Protein AF-K5WI47-F1 (afdb_monomer_lite)

Secondary structure (DSSP, 8-state):
-------TT-HHHHHHHHHHHHHHHHHHHHHHHHHHS------S---HHHHHHHHHTS-TTS-HHHHHHHHHHHHHHHHHHHHHHHHHHHHS--------TTTTTT--TT--HHHHHHHHHHHHHH--

Structure (mmCIF, N/CA/C/O backbone):
data_AF-K5WI47-F1
#
_entry.id   AF-K5WI47-F1
#
loop_
_atom_site.group_PDB
_atom_site.id
_atom_site.type_symbol
_atom_site.label_atom_id
_atom_site.label_alt_id
_atom_site.label_comp_id
_atom_site.label_asym_id
_atom_site.label_entity_id
_atom_site.label_seq_id
_atom_site.pdbx_PDB_ins_code
_atom_site.Cartn_x
_atom_site.Cartn_y
_atom_site.Cartn_z
_atom_site.occupancy
_atom_site.B_iso_or_equiv
_atom_site.auth_seq_id
_atom_site.auth_comp_id
_atom_site.auth_asym_id
_atom_site.auth_atom_id
_atom_site.pdbx_PDB_model_num
ATOM 1 N N . MET A 1 1 ? -17.433 -22.267 18.385 1.00 45.66 1 MET A N 1
ATOM 2 C CA . MET A 1 1 ? -16.708 -21.891 17.151 1.00 45.66 1 MET A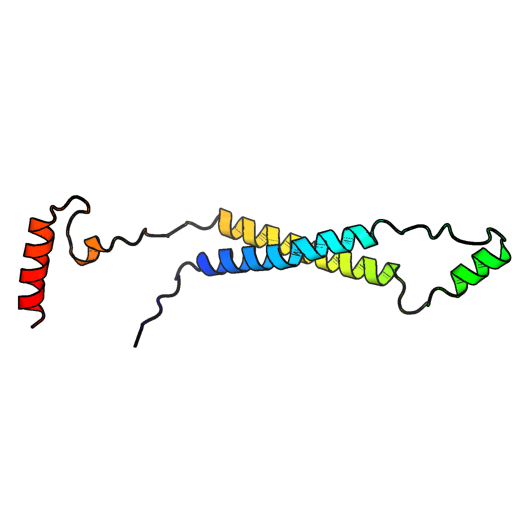 CA 1
ATOM 3 C C . MET A 1 1 ? -16.600 -20.378 17.168 1.00 45.66 1 MET A C 1
ATOM 5 O O . MET A 1 1 ? -17.590 -19.753 17.516 1.00 45.66 1 MET A O 1
ATOM 9 N N . ALA A 1 2 ? -15.417 -19.804 16.948 1.00 58.16 2 ALA A N 1
ATOM 10 C CA . ALA A 1 2 ? -15.264 -18.350 16.958 1.00 58.16 2 ALA A CA 1
ATOM 11 C C . ALA A 1 2 ? -15.936 -17.766 15.707 1.00 58.16 2 ALA A C 1
ATOM 13 O O . ALA A 1 2 ? -15.630 -18.190 14.594 1.00 58.16 2 ALA A O 1
ATOM 14 N N . GLU A 1 3 ? -16.875 -16.847 15.904 1.00 74.50 3 GLU A N 1
ATOM 15 C CA . GLU A 1 3 ? -17.539 -16.113 14.832 1.00 74.50 3 GLU A CA 1
ATOM 16 C C . GLU A 1 3 ? -16.650 -14.926 14.444 1.00 74.50 3 GLU A C 1
ATOM 18 O O . GLU A 1 3 ? -16.301 -14.094 15.283 1.00 74.50 3 GLU A O 1
ATOM 23 N N . TYR A 1 4 ? -16.200 -14.897 13.190 1.00 75.44 4 TYR A N 1
ATOM 24 C CA . TYR A 1 4 ? -15.366 -13.815 12.677 1.00 75.44 4 TYR A CA 1
ATOM 25 C C . TYR A 1 4 ? -16.269 -12.698 12.163 1.00 75.44 4 TYR A C 1
ATOM 27 O O . TYR A 1 4 ? -16.897 -12.842 11.116 1.00 75.44 4 TYR A O 1
ATOM 35 N N . HIS A 1 5 ? -16.305 -11.577 12.880 1.00 70.44 5 HIS A N 1
ATOM 36 C CA . HIS A 1 5 ? -16.927 -10.358 12.376 1.00 70.44 5 HIS A CA 1
ATOM 37 C C . HIS A 1 5 ? -15.985 -9.672 11.390 1.00 70.44 5 HIS A C 1
ATOM 39 O O . HIS A 1 5 ? -14.907 -9.199 11.759 1.00 70.44 5 HIS A O 1
ATOM 45 N N . TYR A 1 6 ? -16.392 -9.650 10.125 1.00 80.62 6 TYR A N 1
ATOM 46 C CA . TYR A 1 6 ? -15.740 -8.844 9.104 1.00 80.62 6 TYR A CA 1
ATOM 47 C C . TYR A 1 6 ? -16.230 -7.403 9.190 1.00 80.62 6 TYR A C 1
ATOM 49 O O . TYR A 1 6 ? -17.351 -7.131 9.601 1.00 80.62 6 TYR A O 1
ATOM 57 N N . ASP A 1 7 ? -15.372 -6.476 8.783 1.00 78.19 7 ASP A N 1
ATOM 58 C CA . ASP A 1 7 ? -15.755 -5.078 8.661 1.00 78.19 7 ASP A CA 1
ATOM 59 C C . ASP A 1 7 ? -16.767 -4.900 7.515 1.00 78.19 7 ASP A C 1
ATOM 61 O O . ASP A 1 7 ? -16.407 -4.994 6.338 1.00 78.19 7 ASP A O 1
ATOM 65 N N . GLU A 1 8 ? -18.017 -4.599 7.872 1.00 78.69 8 GLU A N 1
ATOM 66 C CA . GLU A 1 8 ? -19.124 -4.305 6.950 1.00 78.69 8 GLU A CA 1
ATOM 67 C C . GLU A 1 8 ? -18.814 -3.106 6.028 1.00 78.69 8 GLU A C 1
ATOM 69 O O . GLU A 1 8 ? -19.305 -3.023 4.901 1.00 78.69 8 GLU A O 1
ATOM 74 N N . SER A 1 9 ? -18.003 -2.154 6.507 1.00 75.88 9 SER A N 1
ATOM 75 C CA . SER A 1 9 ? -17.663 -0.914 5.798 1.00 75.88 9 SER A CA 1
ATOM 76 C C . SER A 1 9 ? -16.552 -1.100 4.757 1.00 75.88 9 SER A C 1
ATOM 78 O O . SER A 1 9 ? -16.343 -0.234 3.904 1.00 75.88 9 SER A O 1
ATOM 80 N N . GLY A 1 10 ? -15.833 -2.229 4.801 1.00 81.81 10 GLY A N 1
ATOM 81 C CA . GLY A 1 10 ? -14.716 -2.534 3.902 1.00 81.81 10 GLY A CA 1
ATOM 82 C C . GLY A 1 10 ? -13.479 -1.644 4.092 1.00 81.81 10 GLY A C 1
ATOM 83 O O . GLY A 1 10 ? -12.539 -1.720 3.293 1.00 81.81 10 GLY A O 1
ATOM 84 N N . SER A 1 11 ? -13.444 -0.820 5.140 1.00 82.56 11 SER A N 1
ATOM 85 C CA . SER A 1 11 ? -12.329 0.071 5.463 1.00 82.56 11 SER A CA 1
ATOM 86 C C . SER A 1 11 ? -11.045 -0.713 5.760 1.00 82.56 11 SER A C 1
ATOM 88 O O . SER A 1 11 ? -9.984 -0.400 5.215 1.00 82.56 11 SER A O 1
ATOM 90 N N . MET A 1 12 ? -11.139 -1.808 6.522 1.00 84.88 12 MET A N 1
ATOM 91 C CA . MET A 1 12 ? -9.993 -2.651 6.887 1.00 84.88 12 MET A CA 1
ATOM 92 C C . MET A 1 12 ? -9.348 -3.308 5.665 1.00 84.88 12 MET A C 1
ATOM 94 O O . MET A 1 12 ? -8.122 -3.339 5.538 1.00 84.88 12 MET A O 1
ATOM 98 N N . ALA A 1 13 ? -10.170 -3.779 4.725 1.00 88.69 13 ALA A N 1
ATOM 99 C CA . ALA A 1 13 ? -9.688 -4.341 3.468 1.00 88.69 13 ALA A CA 1
ATOM 100 C C . ALA A 1 13 ? -8.962 -3.283 2.622 1.00 88.69 13 ALA A C 1
ATOM 102 O O . ALA A 1 13 ? -7.924 -3.574 2.027 1.00 88.69 13 ALA A O 1
ATOM 103 N N . ALA A 1 14 ? -9.456 -2.042 2.603 1.00 89.81 14 ALA A N 1
ATOM 104 C CA . ALA A 1 14 ? -8.814 -0.948 1.882 1.00 89.81 14 ALA A CA 1
ATOM 105 C C . ALA A 1 14 ? -7.438 -0.587 2.474 1.00 89.81 14 ALA A C 1
ATOM 107 O O . ALA A 1 14 ? -6.481 -0.416 1.716 1.00 89.81 14 ALA A O 1
ATOM 108 N N . TYR A 1 15 ? -7.299 -0.551 3.805 1.00 89.38 15 TYR A N 1
ATOM 109 C CA . TYR A 1 15 ? -5.998 -0.360 4.459 1.00 89.38 15 TYR A CA 1
ATOM 110 C C . TYR A 1 15 ? -5.026 -1.507 4.168 1.00 89.38 15 TYR A C 1
ATOM 112 O O . TYR A 1 15 ? -3.856 -1.256 3.882 1.00 89.38 15 TYR A O 1
ATOM 120 N N . PHE A 1 16 ? -5.499 -2.755 4.187 1.00 92.06 16 PHE A N 1
ATOM 121 C CA . PHE A 1 16 ? -4.681 -3.913 3.827 1.00 92.06 16 PHE A CA 1
ATOM 122 C C . PHE A 1 16 ? -4.187 -3.843 2.375 1.00 92.06 16 PHE A C 1
ATOM 124 O O . PHE A 1 16 ? -3.005 -4.045 2.102 1.00 92.06 16 PHE A O 1
ATOM 131 N N . LEU A 1 17 ? -5.071 -3.505 1.434 1.00 93.44 17 LEU A N 1
ATOM 132 C CA . LEU A 1 17 ? -4.695 -3.330 0.032 1.00 93.44 17 LEU A CA 1
ATOM 133 C C . LEU A 1 17 ? -3.688 -2.192 -0.144 1.00 93.44 17 LEU A C 1
ATOM 135 O O . LEU A 1 17 ? -2.730 -2.339 -0.899 1.00 93.44 17 LEU A O 1
ATOM 139 N N . LEU A 1 18 ? -3.875 -1.079 0.566 1.00 94.06 18 LEU A N 1
ATOM 140 C CA . LEU A 1 18 ? -2.972 0.068 0.536 1.00 94.06 18 LEU A CA 1
ATOM 141 C C . LEU A 1 18 ? -1.565 -0.314 1.011 1.00 94.06 18 LEU A C 1
ATOM 143 O O . LEU A 1 18 ? -0.585 -0.004 0.329 1.00 94.06 18 LEU A O 1
ATOM 147 N N . THR A 1 19 ? -1.445 -1.006 2.147 1.00 94.81 19 THR A N 1
ATOM 148 C CA . THR A 1 19 ? -0.137 -1.430 2.672 1.00 94.81 19 THR A CA 1
ATOM 149 C C . THR A 1 19 ? 0.520 -2.459 1.764 1.00 94.81 19 THR A C 1
ATOM 151 O O . THR A 1 19 ? 1.703 -2.321 1.454 1.00 94.81 19 THR A O 1
ATOM 154 N N . PHE A 1 20 ? -0.240 -3.435 1.263 1.00 95.50 20 PHE A N 1
ATOM 155 C CA . PHE A 1 20 ? 0.252 -4.412 0.296 1.00 95.50 20 PHE A CA 1
ATOM 156 C C . PHE A 1 20 ? 0.794 -3.732 -0.966 1.00 95.50 20 PHE A C 1
ATOM 158 O O . PHE A 1 20 ? 1.899 -4.043 -1.418 1.00 95.50 20 PHE A O 1
ATOM 165 N N . LEU A 1 21 ? 0.061 -2.749 -1.499 1.00 95.00 21 LEU A N 1
ATOM 166 C CA . LEU A 1 21 ? 0.511 -1.961 -2.638 1.00 95.00 21 LEU A CA 1
ATOM 167 C C . LEU A 1 21 ? 1.831 -1.250 -2.344 1.00 95.00 21 LEU A C 1
ATOM 169 O O . LEU A 1 21 ? 2.749 -1.349 -3.151 1.00 95.00 21 LEU A O 1
ATOM 173 N N . LEU A 1 22 ? 1.950 -0.565 -1.203 1.00 94.94 22 LEU A N 1
ATOM 174 C CA . LEU A 1 22 ? 3.180 0.134 -0.818 1.00 94.94 22 LEU A CA 1
ATOM 175 C C . LEU A 1 22 ? 4.373 -0.821 -0.712 1.00 94.94 22 LEU A C 1
ATOM 177 O O . LEU A 1 22 ? 5.433 -0.540 -1.273 1.00 94.94 22 LEU A O 1
ATOM 181 N N . VAL A 1 23 ? 4.189 -1.965 -0.050 1.00 95.94 23 VAL A N 1
ATOM 182 C CA . VAL A 1 23 ? 5.234 -2.985 0.132 1.00 95.94 23 VAL A CA 1
ATOM 183 C C . VAL A 1 23 ? 5.745 -3.516 -1.206 1.00 95.94 23 VAL A C 1
ATOM 185 O O . VAL A 1 23 ? 6.926 -3.822 -1.320 1.00 95.94 23 VAL A O 1
ATOM 188 N N . VAL A 1 24 ? 4.898 -3.591 -2.233 1.00 93.06 24 VAL A N 1
ATOM 189 C CA . VAL A 1 24 ? 5.294 -4.040 -3.575 1.00 93.06 24 VAL A CA 1
ATOM 190 C C . VAL A 1 24 ? 5.862 -2.891 -4.421 1.00 93.06 24 VAL A C 1
ATOM 192 O O . VAL A 1 24 ? 6.909 -3.041 -5.052 1.00 93.06 24 VAL A O 1
ATOM 195 N N . LEU A 1 25 ? 5.209 -1.726 -4.434 1.00 93.38 25 LEU A N 1
ATOM 196 C CA . LEU A 1 25 ? 5.566 -0.587 -5.288 1.00 93.38 25 LEU A CA 1
ATOM 197 C C . LEU A 1 25 ? 6.893 0.062 -4.898 1.00 93.38 25 LEU A C 1
ATOM 199 O O . LEU A 1 25 ? 7.659 0.415 -5.792 1.00 93.38 25 LEU A O 1
ATOM 203 N N . ILE A 1 26 ? 7.190 0.200 -3.605 1.00 92.06 26 ILE A N 1
ATOM 204 C CA . ILE A 1 26 ? 8.415 0.854 -3.116 1.00 92.06 26 ILE A CA 1
ATOM 205 C C . ILE A 1 26 ? 9.696 0.106 -3.545 1.00 92.06 26 ILE A C 1
ATOM 207 O O . ILE A 1 26 ? 10.578 0.722 -4.146 1.00 92.06 26 ILE A O 1
ATOM 211 N N . PRO A 1 27 ? 9.862 -1.209 -3.311 1.00 91.12 27 PRO A N 1
ATOM 212 C CA . PRO A 1 27 ? 11.052 -1.913 -3.789 1.00 91.12 27 PRO A CA 1
ATOM 213 C C . PRO A 1 27 ? 11.110 -1.980 -5.323 1.00 91.12 27 PRO A C 1
ATOM 215 O O . PRO A 1 27 ? 12.198 -1.931 -5.906 1.00 91.12 27 PRO A O 1
ATOM 218 N N . LEU A 1 28 ? 9.963 -2.034 -6.013 1.00 89.50 28 LEU A N 1
ATOM 219 C CA .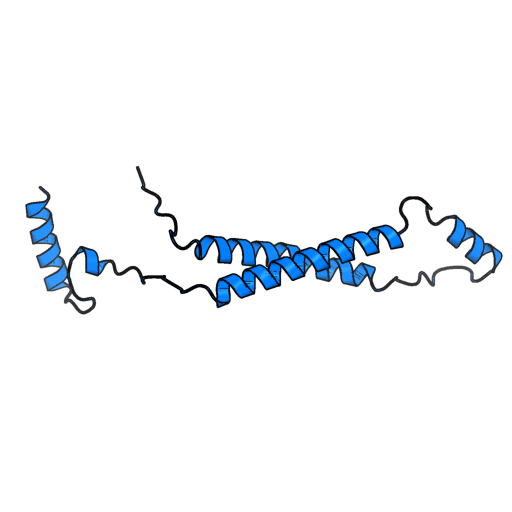 LEU A 1 28 ? 9.919 -1.975 -7.478 1.00 89.50 28 LEU A CA 1
ATOM 220 C C . LEU A 1 28 ? 10.376 -0.614 -8.025 1.00 89.50 28 LEU A C 1
ATOM 222 O O . LEU A 1 28 ? 11.113 -0.573 -9.011 1.00 89.50 28 LEU A O 1
ATOM 226 N N . THR A 1 29 ? 9.998 0.504 -7.401 1.00 89.62 29 THR A N 1
ATOM 227 C CA . THR A 1 29 ? 10.487 1.829 -7.808 1.00 89.62 29 THR A CA 1
ATOM 228 C C . THR A 1 29 ? 11.979 1.980 -7.537 1.00 89.62 29 THR A C 1
ATOM 230 O O . THR A 1 29 ? 12.705 2.402 -8.438 1.00 89.62 29 THR A O 1
ATOM 233 N N . LEU A 1 30 ? 12.459 1.577 -6.355 1.00 88.12 30 LEU A N 1
ATOM 234 C CA . LEU A 1 30 ? 13.879 1.652 -5.983 1.00 88.12 30 LEU A CA 1
ATOM 235 C C . LEU A 1 30 ? 14.773 0.756 -6.851 1.00 88.12 30 LEU A C 1
ATOM 237 O O . LEU A 1 30 ? 15.875 1.145 -7.226 1.00 88.12 30 LEU A O 1
ATOM 241 N N . SER A 1 31 ? 14.312 -0.438 -7.221 1.00 84.06 31 SER A N 1
ATOM 242 C CA . SER A 1 31 ? 15.060 -1.295 -8.150 1.00 84.06 31 SER A CA 1
ATOM 243 C C . SER A 1 31 ? 15.051 -0.735 -9.576 1.00 84.06 31 SER A C 1
ATOM 245 O O . SER A 1 31 ? 16.051 -0.829 -10.289 1.00 84.06 31 SER A O 1
ATOM 247 N N . SER A 1 32 ? 13.963 -0.085 -9.993 1.00 79.12 32 SER A N 1
ATOM 248 C CA . SER A 1 32 ? 13.835 0.520 -11.319 1.00 79.12 32 SER A CA 1
ATOM 249 C C . SER A 1 32 ? 14.736 1.745 -11.513 1.00 79.12 32 SER A C 1
ATOM 251 O O . SER A 1 32 ? 15.305 1.906 -12.593 1.00 79.12 32 SER A O 1
ATOM 253 N N . THR A 1 33 ? 14.970 2.577 -10.491 1.00 67.00 33 THR A N 1
ATOM 254 C CA . THR A 1 33 ? 15.892 3.732 -10.601 1.00 67.00 33 THR A CA 1
ATOM 255 C C . THR A 1 33 ? 17.323 3.310 -10.951 1.00 67.00 33 THR A C 1
ATOM 257 O O . THR A 1 33 ? 17.992 3.994 -11.728 1.00 67.00 33 THR A O 1
ATOM 260 N N . SER A 1 34 ? 17.766 2.128 -10.509 1.00 60.62 34 SER A N 1
ATOM 261 C CA . SER A 1 34 ? 19.052 1.547 -10.927 1.00 60.62 34 SER A CA 1
ATOM 262 C C . SER A 1 34 ? 19.103 1.197 -12.424 1.00 60.62 34 SER A C 1
ATOM 264 O O . SER A 1 34 ? 20.152 1.287 -13.057 1.00 60.62 34 SER A O 1
ATOM 266 N N . VAL A 1 35 ? 17.952 0.876 -13.027 1.00 57.53 35 VAL A N 1
ATOM 267 C CA . VAL A 1 35 ? 17.783 0.681 -14.477 1.00 57.53 35 VAL A CA 1
ATOM 268 C C . VAL A 1 35 ? 17.717 2.030 -15.208 1.00 57.53 35 VAL A C 1
ATOM 270 O O . VAL A 1 35 ? 17.982 2.094 -16.415 1.00 57.53 35 VAL A O 1
ATOM 273 N N . PHE A 1 36 ? 17.375 3.124 -14.513 1.00 55.56 36 PHE A N 1
ATOM 274 C CA . PHE A 1 36 ? 17.305 4.473 -15.086 1.00 55.56 36 PHE A CA 1
ATOM 275 C C . PHE A 1 36 ? 18.662 5.128 -15.327 1.00 55.56 36 PHE A C 1
ATOM 277 O O . PHE A 1 36 ? 18.806 5.838 -16.327 1.00 55.56 36 PHE A O 1
ATOM 284 N N . SER A 1 37 ? 19.656 4.792 -14.512 1.00 57.81 37 SER A N 1
ATOM 285 C CA . SER A 1 37 ? 21.048 5.190 -14.709 1.00 57.81 37 SER A CA 1
ATOM 286 C C . SER A 1 37 ? 21.807 4.072 -15.420 1.00 57.81 37 SER A C 1
ATOM 288 O O . SER A 1 37 ? 22.329 3.177 -14.754 1.00 57.81 37 SER A O 1
ATOM 290 N N . PRO A 1 38 ? 21.883 4.062 -16.768 1.00 57.56 38 PRO A N 1
ATOM 291 C CA . PRO A 1 38 ? 22.763 3.122 -17.436 1.00 57.56 38 PRO A CA 1
ATOM 292 C C . PRO A 1 38 ? 24.182 3.416 -16.955 1.00 57.56 38 PRO A C 1
ATOM 294 O O . PRO A 1 38 ? 24.728 4.480 -17.251 1.00 57.56 38 PRO A O 1
ATOM 297 N N . LYS A 1 39 ? 24.787 2.479 -16.216 1.00 57.16 39 LYS A N 1
ATOM 298 C CA . LYS A 1 39 ? 26.235 2.484 -16.031 1.00 57.16 39 LYS A CA 1
ATOM 299 C C . LYS A 1 39 ? 26.821 2.461 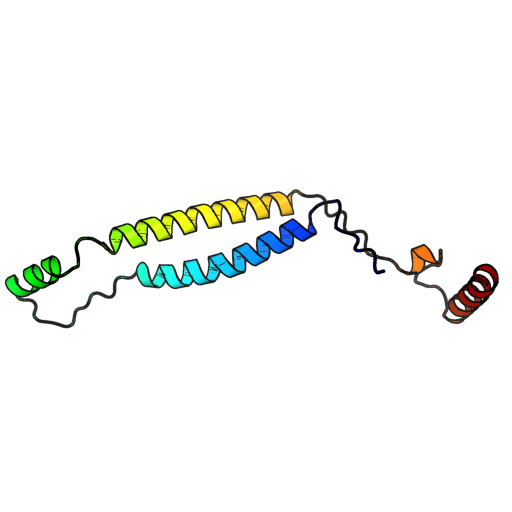-17.438 1.00 57.16 39 LYS A C 1
ATOM 301 O O . LYS A 1 39 ? 26.660 1.483 -18.167 1.00 57.16 39 LYS A O 1
ATOM 306 N N . GLN A 1 40 ? 27.390 3.584 -17.870 1.00 57.91 40 GLN A N 1
ATOM 307 C CA . GLN A 1 40 ? 28.213 3.579 -19.064 1.00 57.91 40 GLN A CA 1
ATOM 308 C C . GLN A 1 40 ? 29.396 2.687 -18.720 1.00 57.91 40 GLN A C 1
ATOM 310 O O . GLN A 1 40 ? 30.234 3.071 -17.907 1.00 57.91 40 GLN A O 1
ATOM 315 N N . ASP A 1 41 ? 29.425 1.486 -19.292 1.00 58.47 41 ASP A N 1
ATOM 316 C CA . ASP A 1 41 ? 30.622 0.658 -19.305 1.00 58.47 41 ASP A CA 1
ATOM 317 C C . ASP A 1 41 ? 31.679 1.423 -20.107 1.00 58.47 41 ASP A C 1
ATOM 319 O O . ASP A 1 41 ? 31.770 1.329 -21.331 1.00 58.47 41 ASP A O 1
ATOM 323 N N . LYS A 1 42 ? 32.428 2.277 -19.405 1.00 60.97 42 LYS A N 1
ATOM 324 C CA . LYS A 1 42 ? 33.604 2.975 -19.933 1.00 60.97 42 LYS A CA 1
ATOM 325 C C . LYS A 1 42 ? 34.818 2.042 -19.987 1.00 60.97 42 LYS A C 1
ATOM 327 O O . LYS A 1 42 ? 35.871 2.429 -20.479 1.00 60.97 42 LYS A O 1
ATOM 332 N N . ASN A 1 43 ? 34.663 0.805 -19.516 1.00 62.28 43 ASN A N 1
ATOM 333 C CA . ASN A 1 43 ? 35.707 -0.202 -19.475 1.00 62.28 43 ASN A CA 1
ATOM 334 C C . ASN A 1 43 ? 35.851 -0.856 -20.854 1.00 62.28 43 ASN A C 1
ATOM 336 O O . ASN A 1 43 ? 35.274 -1.902 -21.141 1.00 62.28 43 ASN A O 1
ATOM 340 N N . GLY A 1 44 ? 36.618 -0.224 -21.740 1.00 69.88 44 GLY A N 1
ATOM 341 C CA . GLY A 1 44 ? 37.216 -0.917 -22.875 1.00 69.88 44 GLY A CA 1
ATOM 342 C C . GLY A 1 44 ? 37.606 -0.012 -24.038 1.00 69.88 44 GLY A C 1
ATOM 343 O O . GLY A 1 44 ? 37.280 1.167 -24.061 1.00 69.88 44 GLY A O 1
ATOM 344 N N . CYS A 1 45 ? 38.274 -0.607 -25.030 1.00 80.25 45 CYS A N 1
ATOM 345 C CA . CYS A 1 45 ? 38.880 0.118 -26.149 1.00 80.25 45 CYS A CA 1
ATOM 346 C C . CYS A 1 45 ? 37.888 1.049 -26.891 1.00 80.25 45 CYS A C 1
ATOM 348 O O . CYS A 1 45 ? 36.802 0.576 -27.248 1.00 80.25 45 CYS A O 1
ATOM 350 N N . PRO A 1 46 ? 38.245 2.329 -27.137 1.00 79.25 46 PRO A N 1
ATOM 351 C CA . PRO A 1 46 ? 37.380 3.322 -27.783 1.00 79.25 46 PRO A CA 1
ATOM 352 C C . PRO A 1 46 ? 37.376 3.266 -29.325 1.00 79.25 46 PRO A C 1
ATOM 354 O O . PRO A 1 46 ? 36.773 4.132 -29.953 1.00 79.25 46 PRO A O 1
ATOM 357 N N . CYS A 1 47 ? 38.024 2.275 -29.953 1.00 85.25 47 CYS A N 1
ATOM 358 C CA . CYS A 1 47 ? 38.031 2.106 -31.415 1.00 85.25 47 CYS A CA 1
ATOM 359 C C . CYS A 1 47 ? 36.623 2.005 -32.016 1.00 85.25 47 CYS A C 1
ATOM 361 O O . CYS A 1 47 ? 35.741 1.350 -31.456 1.00 85.25 47 CYS A O 1
ATOM 363 N N . GLN A 1 48 ? 36.437 2.587 -33.204 1.00 81.56 48 GLN A N 1
ATOM 364 C CA . GLN A 1 48 ? 35.145 2.646 -33.890 1.00 81.56 48 GLN A CA 1
ATOM 365 C C . GLN A 1 48 ? 34.600 1.248 -34.232 1.00 81.56 48 GLN A C 1
ATOM 367 O O . GLN A 1 48 ? 33.455 0.942 -33.895 1.00 81.56 48 GLN A O 1
ATOM 372 N N . GLU A 1 49 ? 35.437 0.349 -34.758 1.00 80.19 49 GLU A N 1
ATOM 373 C CA . GLU A 1 49 ? 35.132 -1.082 -34.932 1.00 80.19 49 GLU A CA 1
ATOM 374 C C . GLU A 1 49 ? 34.653 -1.749 -33.637 1.00 80.19 49 GLU A C 1
ATOM 376 O O . GLU A 1 49 ? 33.676 -2.500 -33.630 1.00 80.19 49 GLU A O 1
ATOM 381 N N . CYS A 1 50 ? 35.309 -1.446 -32.520 1.00 79.75 50 CYS A N 1
ATOM 382 C CA . CYS A 1 50 ? 35.057 -2.069 -31.224 1.00 79.75 50 CYS A CA 1
ATOM 383 C C . CYS A 1 50 ? 33.738 -1.587 -30.610 1.00 79.75 50 CYS A C 1
ATOM 385 O O . CYS A 1 50 ? 32.983 -2.379 -30.039 1.00 79.75 50 CYS A O 1
ATOM 387 N N . VAL A 1 51 ? 33.424 -0.300 -30.771 1.00 80.94 51 VAL A N 1
ATOM 388 C CA . VAL A 1 51 ? 32.129 0.281 -30.400 1.00 80.94 51 VAL A CA 1
ATOM 389 C C . VAL A 1 51 ? 31.015 -0.328 -31.252 1.00 80.94 51 VAL A C 1
ATOM 391 O O . VAL A 1 51 ? 30.012 -0.795 -30.708 1.00 80.94 51 VAL A O 1
ATOM 394 N N . ASN A 1 52 ? 31.212 -0.414 -32.569 1.00 78.12 52 ASN A N 1
ATOM 395 C CA . ASN A 1 52 ? 30.235 -0.981 -33.499 1.00 78.12 52 ASN A CA 1
ATOM 396 C C . ASN A 1 52 ? 29.955 -2.466 -33.212 1.00 78.12 52 ASN A C 1
ATOM 398 O O . ASN A 1 52 ? 28.798 -2.894 -33.221 1.00 78.12 52 ASN A O 1
ATOM 402 N N . HIS A 1 53 ? 30.989 -3.245 -32.887 1.00 76.44 53 HIS A N 1
ATOM 403 C CA . HIS A 1 53 ? 30.857 -4.653 -32.519 1.00 76.44 53 HIS A CA 1
ATOM 404 C C . HIS A 1 53 ? 30.102 -4.837 -31.191 1.00 76.44 53 HIS A C 1
ATOM 406 O O . HIS A 1 53 ? 29.192 -5.660 -31.106 1.00 76.44 53 HIS A O 1
ATOM 412 N N . ARG A 1 54 ? 30.382 -4.012 -30.168 1.00 73.12 54 ARG A N 1
ATOM 413 C CA . ARG A 1 54 ? 29.645 -4.027 -28.885 1.00 73.12 54 ARG A CA 1
ATOM 414 C C . ARG A 1 54 ? 28.167 -3.680 -29.039 1.00 73.12 54 ARG A C 1
ATOM 416 O O . ARG A 1 54 ? 27.326 -4.250 -28.347 1.00 73.12 54 ARG A O 1
ATOM 423 N N . VAL A 1 55 ? 27.839 -2.745 -29.929 1.00 71.12 55 VAL A N 1
ATOM 424 C CA . VAL A 1 55 ? 26.446 -2.376 -30.217 1.00 71.12 55 VAL A CA 1
ATOM 425 C C . VAL A 1 55 ? 25.711 -3.521 -30.920 1.00 71.12 55 VAL A C 1
ATOM 427 O O . VAL A 1 55 ? 24.561 -3.779 -30.572 1.00 71.12 55 VAL A O 1
ATOM 430 N N . LYS A 1 56 ? 26.372 -4.244 -31.835 1.00 69.19 56 LYS A N 1
ATOM 431 C CA . LYS A 1 56 ? 25.812 -5.423 -32.524 1.00 69.19 56 LYS A CA 1
ATOM 432 C C . LYS A 1 56 ? 25.651 -6.648 -31.615 1.00 69.19 56 LYS A C 1
ATOM 434 O O . LYS A 1 56 ? 24.691 -7.391 -31.776 1.00 69.19 56 LYS A O 1
ATOM 439 N N . LEU A 1 57 ? 26.545 -6.833 -30.641 1.00 67.19 57 LEU A N 1
ATOM 440 C CA . LEU A 1 57 ? 26.479 -7.912 -29.645 1.00 67.19 57 LEU A CA 1
ATOM 441 C C . LEU A 1 57 ? 25.381 -7.715 -28.588 1.00 67.19 57 LEU A C 1
ATOM 443 O O . LEU A 1 57 ? 25.084 -8.651 -27.846 1.00 67.19 57 LEU A O 1
ATOM 447 N N . ARG A 1 58 ? 24.765 -6.526 -28.479 1.00 64.56 58 ARG A N 1
ATOM 448 C CA . ARG A 1 58 ? 23.606 -6.351 -27.591 1.00 64.56 58 ARG A CA 1
ATOM 449 C C . ARG A 1 58 ? 22.443 -7.188 -28.138 1.00 64.56 58 ARG A C 1
ATOM 451 O O . ARG A 1 58 ? 21.948 -6.870 -29.217 1.00 64.56 58 ARG A O 1
ATOM 458 N N . PRO A 1 59 ? 21.970 -8.219 -27.413 1.00 57.16 59 PRO A N 1
ATOM 459 C CA . PRO A 1 59 ? 20.990 -9.161 -27.940 1.00 57.16 59 PRO A CA 1
ATOM 460 C C . PRO A 1 59 ? 19.699 -8.436 -28.340 1.00 57.16 59 PRO A C 1
ATOM 462 O O . PRO A 1 59 ? 19.015 -7.830 -27.511 1.00 57.16 59 PRO A O 1
ATOM 465 N N . GLY A 1 60 ? 19.376 -8.500 -29.634 1.00 58.34 60 GLY A N 1
ATOM 466 C CA . GLY A 1 60 ? 18.301 -7.748 -30.289 1.00 58.34 60 GLY A CA 1
ATOM 467 C C . GLY A 1 60 ? 16.871 -8.157 -29.921 1.00 58.34 60 GLY A C 1
ATOM 468 O O . GLY A 1 60 ? 15.935 -7.499 -30.359 1.00 58.34 60 GLY A O 1
ATOM 469 N N . LEU A 1 61 ? 16.673 -9.183 -29.088 1.00 50.66 61 LEU A N 1
ATOM 470 C CA . LEU A 1 61 ? 15.337 -9.707 -28.762 1.00 50.66 61 LEU A CA 1
ATOM 471 C C . LEU A 1 61 ? 14.862 -9.350 -27.339 1.00 50.66 61 LEU A C 1
ATOM 473 O O . LEU A 1 61 ? 13.672 -9.158 -27.101 1.00 50.66 61 LEU A O 1
ATOM 477 N N . PHE A 1 62 ? 15.794 -9.130 -26.406 1.00 52.25 62 PHE A N 1
ATOM 478 C CA . PHE A 1 62 ? 15.535 -8.626 -25.051 1.00 52.25 62 PHE A CA 1
ATOM 479 C C . PHE A 1 62 ? 16.064 -7.204 -24.913 1.00 52.25 62 PHE A C 1
ATOM 481 O O . PHE A 1 62 ? 16.910 -6.916 -24.063 1.00 52.25 62 PHE A O 1
ATOM 488 N N . SER A 1 63 ? 15.590 -6.296 -25.773 1.00 60.88 63 SER A N 1
ATOM 489 C CA . SER A 1 63 ? 16.093 -4.927 -25.724 1.00 60.88 63 SER A CA 1
ATOM 490 C C . SER A 1 63 ? 15.870 -4.354 -24.312 1.00 60.88 63 SER A C 1
ATOM 492 O O . SER A 1 63 ? 14.735 -4.345 -23.809 1.00 60.88 63 SER A O 1
ATOM 494 N N . PRO A 1 64 ? 16.921 -3.843 -23.645 1.00 64.56 64 PRO A N 1
ATOM 495 C CA . PRO A 1 64 ? 16.781 -3.245 -22.318 1.00 64.56 64 PRO A CA 1
ATOM 496 C C . PRO A 1 64 ? 15.774 -2.084 -22.342 1.00 64.56 64 PRO A C 1
ATOM 498 O O . PRO A 1 64 ? 15.108 -1.807 -21.349 1.00 64.56 64 PRO A O 1
ATOM 501 N N . ARG A 1 65 ? 15.574 -1.469 -23.517 1.00 67.00 65 ARG A N 1
ATOM 502 C CA . ARG A 1 65 ? 14.566 -0.437 -23.784 1.00 67.00 65 ARG A CA 1
ATOM 503 C C . ARG A 1 65 ? 13.123 -0.953 -23.691 1.00 67.00 65 ARG A C 1
ATOM 505 O O . ARG A 1 65 ? 12.283 -0.264 -23.118 1.00 67.00 65 ARG A O 1
ATOM 512 N N . ALA A 1 66 ? 12.809 -2.134 -24.229 1.00 71.50 66 ALA A N 1
ATOM 513 C CA . ALA A 1 66 ? 11.467 -2.720 -24.125 1.00 71.50 66 ALA A CA 1
ATOM 514 C C . ALA A 1 66 ? 11.166 -3.201 -22.697 1.00 71.50 66 ALA A C 1
ATOM 516 O O . ALA A 1 66 ? 10.062 -2.993 -22.196 1.00 71.50 66 ALA A O 1
ATOM 517 N N . LYS A 1 67 ? 12.162 -3.777 -22.006 1.00 74.75 67 LYS A N 1
ATOM 518 C CA . LYS A 1 67 ? 12.043 -4.131 -20.581 1.00 74.75 67 LYS A CA 1
ATOM 519 C C . LYS A 1 67 ? 11.800 -2.886 -19.720 1.00 74.75 67 LYS A C 1
ATOM 521 O O . LYS A 1 67 ? 10.867 -2.885 -18.927 1.00 74.75 67 LYS A O 1
ATOM 526 N N . ARG A 1 68 ? 12.552 -1.801 -19.946 1.00 78.00 68 ARG A N 1
ATOM 527 C CA . ARG A 1 68 ? 12.367 -0.517 -19.246 1.00 78.00 68 ARG A CA 1
ATOM 528 C C . ARG A 1 68 ? 10.976 0.079 -19.482 1.00 78.00 68 ARG A C 1
ATOM 530 O O . ARG A 1 68 ? 10.346 0.515 -18.527 1.00 78.00 68 ARG A O 1
ATOM 537 N N . ARG A 1 69 ? 10.473 0.058 -20.725 1.00 81.75 69 ARG A N 1
ATOM 538 C CA . ARG A 1 69 ? 9.115 0.537 -21.049 1.00 81.75 69 ARG A CA 1
ATOM 539 C C . ARG A 1 69 ? 8.023 -0.263 -20.334 1.00 81.75 69 ARG A C 1
ATOM 541 O O . ARG A 1 69 ? 7.103 0.340 -19.799 1.00 81.75 69 ARG A O 1
ATOM 548 N N . ARG A 1 70 ? 8.152 -1.593 -20.260 1.00 84.00 70 ARG A N 1
ATOM 549 C CA . ARG A 1 70 ? 7.211 -2.437 -19.500 1.00 84.00 70 ARG A CA 1
ATOM 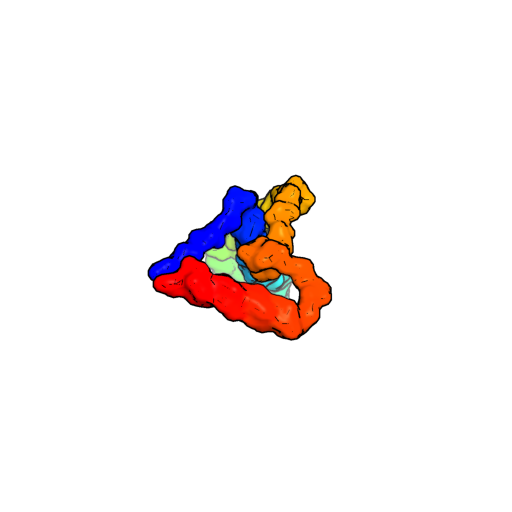550 C C . ARG A 1 70 ? 7.243 -2.147 -18.000 1.00 84.00 70 ARG A C 1
ATOM 552 O O . ARG A 1 70 ? 6.188 -1.991 -17.404 1.00 84.00 70 ARG A O 1
ATOM 559 N N . VAL A 1 71 ? 8.433 -2.023 -17.408 1.00 85.62 71 VAL A N 1
ATOM 560 C CA . VAL A 1 71 ? 8.576 -1.696 -15.977 1.00 85.62 71 VAL A CA 1
ATOM 561 C C . VAL A 1 71 ? 7.982 -0.321 -15.661 1.00 85.62 71 VAL A C 1
ATOM 563 O O . VAL A 1 71 ? 7.255 -0.189 -14.684 1.00 85.62 71 VAL A O 1
ATOM 566 N N . LEU A 1 72 ? 8.223 0.683 -16.510 1.00 86.44 72 LEU A N 1
ATOM 567 C CA . LEU A 1 72 ? 7.588 2.001 -16.394 1.00 86.44 72 LEU A CA 1
ATOM 568 C C . LEU A 1 72 ? 6.069 1.922 -16.424 1.00 86.44 72 LEU A C 1
ATOM 570 O O . LEU A 1 72 ? 5.416 2.537 -15.592 1.00 86.44 72 LEU A O 1
ATOM 574 N N . PHE A 1 73 ? 5.516 1.173 -17.377 1.00 90.38 73 PHE A N 1
ATOM 575 C CA . PHE A 1 73 ? 4.073 1.027 -17.510 1.00 90.38 73 PHE A CA 1
ATOM 576 C C . PHE A 1 73 ? 3.457 0.380 -16.263 1.00 90.38 73 PHE A C 1
ATOM 578 O O . PHE A 1 73 ? 2.491 0.904 -15.721 1.00 90.38 73 PHE A O 1
ATOM 585 N N . ILE A 1 74 ? 4.063 -0.698 -15.754 1.00 90.50 74 ILE A N 1
ATOM 586 C CA . ILE A 1 74 ? 3.618 -1.366 -14.521 1.00 90.50 74 ILE A CA 1
ATOM 587 C C . ILE A 1 74 ? 3.684 -0.407 -13.326 1.00 90.50 74 ILE A C 1
ATOM 589 O O . ILE A 1 74 ? 2.741 -0.348 -12.542 1.00 90.50 74 ILE A O 1
ATOM 593 N N . LEU A 1 75 ? 4.764 0.371 -13.202 1.00 91.62 75 LEU A N 1
ATOM 594 C CA . LEU A 1 75 ? 4.894 1.367 -12.139 1.00 91.62 75 LEU A CA 1
ATOM 595 C C . LEU A 1 75 ? 3.830 2.463 -12.249 1.00 91.62 75 LEU A C 1
ATOM 597 O O . LEU A 1 75 ? 3.216 2.792 -11.242 1.00 91.62 75 LEU A O 1
ATOM 601 N N . LEU A 1 76 ? 3.572 2.997 -13.444 1.00 93.69 76 LEU A N 1
ATOM 602 C CA . LEU A 1 76 ? 2.534 4.011 -13.657 1.00 93.69 76 LEU A CA 1
ATOM 603 C C . LEU A 1 76 ? 1.147 3.493 -13.267 1.00 93.69 76 LEU A C 1
ATOM 605 O O . LEU A 1 76 ? 0.422 4.173 -12.545 1.00 93.69 76 LEU A O 1
ATOM 609 N N . VAL A 1 77 ? 0.800 2.277 -13.697 1.00 95.56 77 VAL A N 1
ATOM 610 C CA . VAL A 1 77 ? -0.478 1.642 -13.349 1.00 95.56 77 VAL A CA 1
ATOM 611 C C . VAL A 1 77 ? -0.571 1.403 -11.843 1.00 95.56 77 VAL A C 1
ATOM 613 O O . VAL A 1 77 ? -1.576 1.754 -11.231 1.00 95.56 77 VAL A O 1
ATOM 616 N N . GLY A 1 78 ? 0.481 0.863 -11.224 1.00 94.44 78 GLY A N 1
ATOM 617 C CA . GLY A 1 78 ? 0.493 0.595 -9.788 1.00 94.44 78 GLY A CA 1
ATOM 618 C C . GLY A 1 78 ? 0.385 1.867 -8.942 1.00 94.44 78 GLY A C 1
ATOM 619 O O . GLY A 1 78 ? -0.394 1.897 -7.995 1.00 94.44 78 GLY A O 1
ATOM 620 N N . TRP A 1 79 ? 1.084 2.945 -9.310 1.00 95.62 79 TRP A N 1
ATOM 621 C CA . TRP A 1 79 ? 0.960 4.241 -8.632 1.00 95.62 79 TRP A CA 1
ATOM 622 C C . TRP A 1 79 ? -0.406 4.891 -8.848 1.00 95.62 79 TRP A C 1
ATOM 624 O O . TRP A 1 79 ? -0.959 5.456 -7.910 1.00 95.62 79 TRP A O 1
ATOM 634 N N . SER A 1 80 ? -0.981 4.780 -10.048 1.00 96.56 80 SER A N 1
ATOM 635 C CA . SER A 1 80 ? -2.348 5.242 -10.307 1.00 96.56 80 SER A CA 1
ATOM 636 C C . SER A 1 80 ? -3.359 4.501 -9.428 1.00 96.56 80 SER A C 1
ATOM 638 O O . SER A 1 80 ? -4.206 5.138 -8.800 1.00 96.56 80 SER A O 1
ATOM 640 N N . PHE A 1 81 ? -3.224 3.177 -9.310 1.00 95.50 81 PHE A N 1
ATOM 641 C CA . PHE A 1 81 ? -4.070 2.371 -8.434 1.00 95.50 81 PHE A CA 1
ATOM 642 C C . PHE A 1 81 ? -3.867 2.728 -6.955 1.00 95.50 81 PHE A C 1
ATOM 644 O O . PHE A 1 81 ? -4.842 2.859 -6.221 1.00 95.50 81 PHE A O 1
ATOM 651 N N . LEU A 1 82 ? -2.626 2.983 -6.527 1.00 95.50 82 LEU A N 1
ATOM 652 C CA . LEU A 1 82 ? -2.321 3.445 -5.171 1.00 95.50 82 LEU A CA 1
ATOM 653 C C . LEU A 1 82 ? -3.046 4.753 -4.849 1.00 95.50 82 LEU A C 1
ATOM 655 O O . LEU A 1 82 ? -3.726 4.840 -3.831 1.00 95.50 82 LEU A O 1
ATOM 659 N N . VAL A 1 83 ? -2.938 5.754 -5.727 1.00 95.50 83 VAL A N 1
ATOM 660 C CA . VAL A 1 83 ? -3.611 7.052 -5.559 1.00 95.50 83 VAL A CA 1
ATOM 661 C C . VAL A 1 83 ? -5.125 6.872 -5.479 1.00 95.50 83 VAL A C 1
ATOM 663 O O . VAL A 1 83 ? -5.767 7.482 -4.626 1.00 95.50 83 VAL A O 1
ATOM 666 N N . PHE A 1 84 ? -5.696 6.004 -6.316 1.00 94.31 84 PHE A N 1
ATOM 667 C CA . PHE A 1 84 ? -7.122 5.694 -6.276 1.00 94.31 84 PHE A CA 1
ATOM 668 C C . PHE A 1 84 ? -7.550 5.089 -4.931 1.00 94.31 84 PHE A C 1
ATOM 670 O O . PHE A 1 84 ? -8.530 5.540 -4.337 1.00 94.31 84 PHE A O 1
ATOM 677 N N . VAL A 1 85 ? -6.804 4.104 -4.422 1.00 92.88 85 VAL A N 1
ATOM 678 C CA . VAL A 1 85 ? -7.095 3.474 -3.125 1.00 92.88 85 VAL A CA 1
ATOM 679 C C . VAL A 1 85 ? -6.961 4.490 -1.990 1.00 92.88 85 VAL A C 1
ATOM 681 O O . VAL A 1 85 ? -7.858 4.586 -1.158 1.00 92.88 85 VAL A O 1
ATOM 684 N N . VAL A 1 86 ? -5.902 5.303 -1.985 1.00 93.81 86 VAL A N 1
ATOM 685 C CA . VAL A 1 86 ? -5.708 6.374 -0.994 1.00 93.81 86 VAL A CA 1
ATOM 686 C C . VAL A 1 86 ? -6.870 7.365 -1.018 1.00 93.81 86 VAL A C 1
ATOM 688 O O . VAL A 1 86 ? -7.394 7.709 0.037 1.00 93.81 86 VAL A O 1
ATOM 691 N N . TYR A 1 87 ? -7.319 7.789 -2.200 1.00 93.06 87 TYR A N 1
ATOM 692 C CA . TYR A 1 87 ? -8.469 8.682 -2.337 1.00 93.06 87 TYR A CA 1
ATOM 693 C C . TYR A 1 87 ? -9.750 8.058 -1.768 1.00 93.06 87 TYR A C 1
ATOM 695 O O . TYR A 1 87 ? -10.497 8.713 -1.040 1.00 93.06 87 TYR A O 1
ATOM 703 N N . LYS A 1 88 ? -9.991 6.774 -2.054 1.00 90.06 88 LYS A N 1
ATOM 704 C CA . LYS A 1 88 ? -11.147 6.040 -1.527 1.00 90.06 88 LYS A CA 1
ATOM 705 C C . LYS A 1 88 ? -11.107 5.930 -0.004 1.00 90.06 88 LYS A C 1
ATOM 707 O O . LYS A 1 88 ? -12.130 6.159 0.627 1.00 90.06 88 LYS A O 1
ATOM 712 N N . VAL A 1 89 ? -9.939 5.652 0.572 1.00 88.62 89 VAL A N 1
ATOM 713 C CA . VAL A 1 89 ? -9.738 5.598 2.030 1.00 88.62 89 VAL A CA 1
ATOM 714 C C . VAL A 1 89 ? -9.903 6.979 2.673 1.00 88.62 89 VAL A C 1
ATOM 716 O O . VAL A 1 89 ? -10.521 7.106 3.724 1.00 88.62 89 VAL A O 1
ATOM 719 N N . ALA A 1 90 ? -9.393 8.038 2.042 1.00 88.06 90 ALA A N 1
ATOM 720 C CA . ALA A 1 90 ? -9.496 9.398 2.572 1.00 88.06 90 ALA A CA 1
ATOM 721 C C . ALA A 1 90 ? -10.933 9.948 2.546 1.00 88.06 90 ALA A C 1
ATOM 723 O O . ALA A 1 90 ? -11.281 10.806 3.351 1.00 88.06 90 ALA A O 1
ATOM 724 N N . THR A 1 91 ? -11.761 9.472 1.614 1.00 86.19 91 THR A N 1
ATOM 725 C CA . THR A 1 91 ? -13.165 9.890 1.471 1.00 86.19 91 THR A CA 1
ATOM 726 C C . THR A 1 91 ? -14.152 8.965 2.183 1.00 86.19 91 THR A C 1
ATOM 728 O O . THR A 1 91 ? -15.307 9.349 2.378 1.00 86.19 91 THR A O 1
ATOM 731 N N . SER A 1 92 ? -13.731 7.765 2.594 1.00 80.38 92 SER A N 1
ATOM 732 C CA . SER A 1 92 ? -14.569 6.858 3.378 1.00 80.38 92 SER A CA 1
ATOM 733 C C . SER A 1 92 ? -14.762 7.369 4.803 1.00 80.38 92 SER A C 1
ATOM 735 O O . SER A 1 92 ? -13.811 7.782 5.466 1.00 80.38 92 SER A O 1
ATOM 737 N N . LYS A 1 93 ? -16.007 7.314 5.286 1.00 68.94 93 LYS A N 1
ATOM 738 C CA . LYS A 1 93 ? -16.325 7.581 6.689 1.00 68.94 93 LYS A CA 1
ATOM 739 C C . LYS A 1 93 ? -15.770 6.440 7.533 1.00 68.94 93 LYS A C 1
ATOM 741 O O . LYS A 1 93 ? -16.041 5.276 7.258 1.00 68.94 93 LYS A O 1
ATOM 746 N N . ILE A 1 94 ? -14.963 6.790 8.525 1.00 66.88 94 ILE A N 1
ATOM 747 C CA . ILE A 1 94 ? -14.372 5.825 9.442 1.00 66.88 94 ILE A CA 1
ATOM 748 C C . ILE A 1 94 ? -15.431 5.485 10.496 1.00 66.88 94 ILE A C 1
ATOM 750 O O . ILE A 1 94 ? -15.532 6.168 11.510 1.00 66.88 94 ILE A O 1
ATOM 754 N N . ASP A 1 95 ? -16.203 4.424 10.263 1.00 64.94 95 ASP A N 1
ATOM 755 C CA . ASP A 1 95 ? -17.149 3.867 11.244 1.00 64.94 95 ASP A CA 1
ATOM 756 C C . ASP A 1 95 ? -16.448 2.892 12.213 1.00 64.94 95 ASP A C 1
ATOM 758 O O . ASP A 1 95 ? -17.016 1.892 12.651 1.00 64.94 95 ASP A O 1
ATOM 762 N N . ASN A 1 96 ? -15.194 3.184 12.581 1.00 62.69 96 ASN A N 1
ATOM 763 C CA . ASN A 1 96 ? -14.482 2.444 13.620 1.00 62.69 96 ASN A CA 1
ATOM 764 C C . ASN A 1 96 ? -15.073 2.815 14.979 1.00 62.69 96 ASN A C 1
ATOM 766 O O . ASN A 1 96 ? -14.533 3.656 15.700 1.00 62.69 96 ASN A O 1
ATOM 770 N N . LYS A 1 97 ? -16.203 2.200 15.333 1.00 65.56 97 LYS A N 1
ATOM 771 C CA . LYS A 1 97 ? -16.680 2.223 16.712 1.00 65.56 97 LYS A CA 1
ATOM 772 C C . LYS A 1 97 ? -15.587 1.602 17.573 1.00 65.56 97 LYS A C 1
ATOM 774 O O . LYS A 1 97 ? -15.230 0.438 17.404 1.00 65.56 97 LYS A O 1
ATOM 779 N N . LEU A 1 98 ? -15.011 2.416 18.448 1.00 69.62 98 LEU A N 1
ATOM 780 C CA . LEU A 1 98 ? -13.996 1.980 19.394 1.00 69.62 98 LEU A CA 1
ATOM 781 C C . LEU A 1 98 ? -14.658 0.942 20.302 1.00 69.62 98 LEU A C 1
ATOM 783 O O . LEU A 1 98 ? -15.599 1.274 21.017 1.00 69.62 98 LEU A O 1
ATOM 787 N N . TYR A 1 99 ? -14.227 -0.319 20.207 1.00 74.75 99 TYR A N 1
ATOM 788 C CA . TYR A 1 99 ? -14.851 -1.398 20.965 1.00 74.75 99 TYR A CA 1
ATOM 789 C C . TYR A 1 99 ? -14.732 -1.110 22.461 1.00 74.75 99 TYR A C 1
ATOM 791 O O . TYR A 1 99 ? -13.631 -1.103 23.017 1.00 74.75 99 TYR A O 1
ATOM 799 N N . ASN A 1 100 ? -15.874 -0.878 23.102 1.00 81.38 100 ASN A N 1
ATOM 800 C CA . ASN A 1 100 ? -15.956 -0.683 24.533 1.00 81.38 100 ASN A CA 1
ATOM 801 C C . ASN A 1 100 ? -16.497 -1.967 25.180 1.00 81.38 100 ASN A C 1
ATOM 803 O O . ASN A 1 100 ? -17.696 -2.236 25.098 1.00 81.38 100 ASN A O 1
ATOM 807 N N . PRO A 1 101 ? -15.658 -2.767 25.861 1.00 81.69 101 PRO A N 1
ATOM 808 C CA . PRO A 1 101 ? -16.122 -4.002 26.488 1.00 81.69 101 PRO A CA 1
ATOM 809 C C . PRO A 1 101 ? -17.168 -3.746 27.582 1.00 81.69 101 PRO A C 1
ATOM 811 O O . PRO A 1 101 ? -17.968 -4.631 27.871 1.00 81.69 101 PRO A O 1
ATOM 814 N N . PHE A 1 102 ? -17.182 -2.552 28.182 1.00 85.06 102 PHE A N 1
ATOM 815 C CA . PHE A 1 102 ? -18.103 -2.184 29.253 1.00 85.06 102 PHE A CA 1
ATOM 816 C C . PHE A 1 102 ? -19.519 -1.863 28.756 1.00 85.06 102 PHE A C 1
ATOM 818 O O . PHE A 1 102 ? -20.457 -1.993 29.540 1.00 85.06 102 PHE A O 1
ATOM 8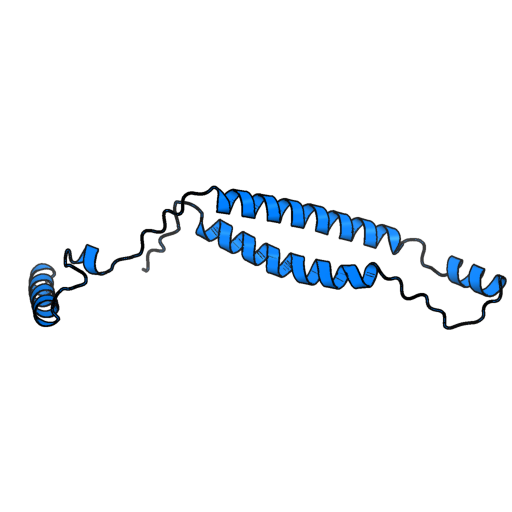25 N N . GLU A 1 103 ? -19.698 -1.542 27.467 1.00 80.94 103 GLU A N 1
ATOM 826 C CA . GLU A 1 103 ? -21.029 -1.353 26.860 1.00 80.94 103 GLU A CA 1
ATOM 827 C C . GLU A 1 103 ? -21.866 -2.633 26.914 1.00 80.94 103 GLU A C 1
ATOM 829 O O . GLU A 1 103 ? -23.061 -2.581 27.172 1.00 80.94 103 GLU A O 1
ATOM 834 N N . ILE A 1 104 ? -21.240 -3.803 26.754 1.00 77.94 104 ILE A N 1
ATOM 835 C CA . ILE A 1 104 ? -21.943 -5.097 26.814 1.00 77.94 104 ILE A CA 1
ATOM 836 C C . ILE A 1 104 ? -22.459 -5.378 28.233 1.00 77.94 104 ILE A C 1
ATOM 838 O O . ILE A 1 104 ? -23.460 -6.066 28.428 1.00 77.94 104 ILE A O 1
ATOM 842 N N . LEU A 1 105 ? -21.751 -4.857 29.236 1.00 80.31 105 LEU A N 1
ATOM 843 C CA . LEU A 1 105 ? -22.102 -4.974 30.648 1.00 80.31 105 LEU A CA 1
ATOM 844 C C . LEU A 1 105 ? -23.000 -3.824 31.129 1.00 80.31 105 LEU A C 1
ATOM 846 O O . LEU A 1 105 ? -23.434 -3.874 32.279 1.00 80.31 105 LEU A O 1
ATOM 850 N N . ASP A 1 106 ? -23.264 -2.833 30.271 1.00 79.62 106 ASP A N 1
ATOM 851 C CA . ASP A 1 106 ? -24.019 -1.606 30.551 1.00 79.62 106 ASP A CA 1
ATOM 852 C C . ASP A 1 106 ? -23.474 -0.826 31.768 1.00 79.62 106 ASP A C 1
ATOM 854 O O . ASP A 1 106 ? -24.209 -0.271 32.585 1.00 79.62 106 ASP A O 1
ATOM 858 N N . ILE A 1 107 ? -22.145 -0.831 31.926 1.00 84.50 107 ILE A N 1
ATOM 859 C CA . ILE A 1 107 ? -21.429 -0.135 33.005 1.00 84.50 107 ILE A CA 1
ATOM 860 C C . ILE A 1 107 ? -20.513 0.947 32.434 1.00 84.50 107 ILE A C 1
ATOM 862 O O . ILE A 1 107 ? -19.982 0.824 31.332 1.00 84.50 107 ILE A O 1
ATOM 866 N N . SER A 1 108 ? -20.310 2.032 33.185 1.00 84.44 108 SER A N 1
ATOM 867 C CA . SER A 1 108 ? -19.420 3.109 32.745 1.00 84.44 108 SER A CA 1
ATOM 868 C C . SER A 1 108 ? -17.953 2.681 32.839 1.00 84.44 108 SER A C 1
ATOM 870 O O . SER A 1 108 ? -17.580 1.890 33.711 1.00 84.44 108 SER A O 1
ATOM 872 N N . MET A 1 109 ? -17.092 3.251 31.989 1.00 79.56 109 MET A N 1
ATOM 873 C CA . MET A 1 109 ? -15.644 2.993 32.045 1.00 79.56 109 MET A CA 1
ATOM 874 C C . MET A 1 109 ? -14.993 3.459 33.361 1.00 79.56 109 MET A C 1
ATOM 876 O O . MET A 1 109 ? -13.925 2.975 33.719 1.00 79.56 109 MET A O 1
ATOM 880 N N . GLU A 1 110 ? -15.650 4.351 34.106 1.00 83.69 110 GLU A N 1
ATOM 881 C CA . GLU A 1 110 ? -15.183 4.868 35.401 1.00 83.69 110 GLU A CA 1
ATOM 882 C C . GLU A 1 110 ? -15.750 4.091 36.604 1.00 83.69 110 GLU A C 1
ATOM 884 O O . GLU A 1 110 ? -15.634 4.517 37.754 1.00 83.69 110 GLU A O 1
ATOM 889 N N . THR A 1 111 ? -16.379 2.937 36.366 1.00 83.81 111 THR A N 1
ATOM 890 C CA . THR A 1 111 ? -16.967 2.124 37.436 1.00 83.81 111 THR A CA 1
ATOM 891 C C . THR A 1 111 ? -15.883 1.561 38.365 1.00 83.81 111 THR A C 1
ATOM 893 O O . THR A 1 111 ? -14.894 0.967 37.936 1.00 83.81 111 THR A O 1
ATOM 896 N N . SER A 1 112 ? -16.101 1.692 39.675 1.00 87.00 112 SER A N 1
ATOM 897 C CA . SER A 1 112 ? -15.240 1.131 40.722 1.00 87.00 112 SER A CA 1
ATOM 898 C C . SER A 1 112 ? -15.097 -0.394 40.610 1.00 87.00 112 SER A C 1
ATOM 900 O O . SER A 1 112 ? -16.056 -1.117 40.340 1.00 87.00 112 SER A O 1
ATOM 902 N N . ILE A 1 113 ? -13.911 -0.924 40.937 1.00 86.75 113 ILE A N 1
ATOM 903 C CA . ILE A 1 113 ? -13.619 -2.373 40.934 1.00 86.75 113 ILE A CA 1
ATOM 904 C C . ILE A 1 113 ? -14.609 -3.157 41.816 1.00 86.75 113 ILE A C 1
ATOM 906 O O . ILE A 1 113 ? -14.957 -4.302 41.508 1.00 86.75 113 ILE A O 1
ATOM 910 N N . LYS A 1 114 ? -15.074 -2.556 42.923 1.00 86.38 114 LYS A N 1
ATOM 911 C CA . LYS A 1 114 ? -16.082 -3.170 43.805 1.00 86.38 114 LYS A CA 1
ATOM 912 C C . LYS A 1 114 ? -17.401 -3.393 43.066 1.00 86.38 114 LYS A C 1
ATOM 914 O O . LYS A 1 114 ? -17.994 -4.466 43.194 1.00 86.38 114 LYS A O 1
ATOM 919 N N . ASP A 1 115 ? -17.814 -2.412 42.274 1.00 84.81 115 ASP A N 1
ATOM 920 C CA . ASP A 1 115 ? -19.067 -2.447 41.531 1.00 84.81 115 ASP A CA 1
ATOM 921 C C . ASP A 1 115 ? -18.974 -3.388 40.331 1.00 84.81 115 ASP A C 1
ATOM 923 O O . ASP A 1 115 ? -19.887 -4.187 40.142 1.00 84.81 115 ASP A O 1
ATOM 927 N N . ILE A 1 116 ? -17.833 -3.439 39.630 1.00 88.06 116 ILE A N 1
ATOM 928 C CA . ILE A 1 116 ? -17.574 -4.434 38.570 1.00 88.06 116 ILE A CA 1
ATOM 929 C C . ILE A 1 116 ? -17.726 -5.865 39.117 1.00 88.06 116 ILE A C 1
ATOM 931 O O . ILE A 1 116 ? -18.429 -6.692 38.534 1.00 88.06 116 ILE A O 1
ATOM 935 N N . LYS A 1 117 ? -17.122 -6.166 40.278 1.00 87.94 117 LYS A N 1
ATOM 936 C CA . LYS A 1 117 ? -17.235 -7.491 40.921 1.00 87.94 117 LYS A CA 1
ATOM 937 C C . LYS A 1 117 ? -18.668 -7.815 41.346 1.00 87.94 117 LYS A C 1
ATOM 939 O O . LYS A 1 117 ? -19.107 -8.957 41.206 1.00 87.94 117 LYS A O 1
ATOM 944 N N . SER A 1 118 ? -19.394 -6.827 41.869 1.00 87.19 118 SER A N 1
ATOM 945 C CA . SER A 1 118 ? -20.810 -6.962 42.227 1.00 87.19 118 SER A CA 1
ATOM 946 C C . SER A 1 118 ? -21.677 -7.241 40.994 1.00 87.19 118 SER A C 1
ATOM 948 O O . SER A 1 118 ? -22.496 -8.163 41.017 1.00 87.19 118 SER A O 1
ATOM 950 N N . HIS A 1 119 ? -21.451 -6.507 39.899 1.00 86.75 119 HIS A N 1
ATOM 951 C CA . HIS A 1 119 ? -22.158 -6.660 38.627 1.00 86.75 119 HIS A CA 1
ATOM 952 C C . HIS A 1 119 ? -21.924 -8.047 38.024 1.00 86.75 119 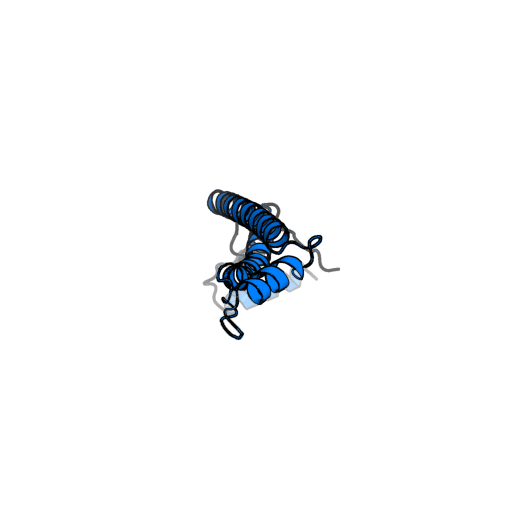HIS A C 1
ATOM 954 O O . HIS A 1 119 ? -22.879 -8.759 37.715 1.00 86.75 119 HIS A O 1
ATOM 960 N N . TYR A 1 120 ? -20.664 -8.490 37.978 1.00 88.12 120 TYR A N 1
ATOM 961 C CA . TYR A 1 120 ? -20.297 -9.828 37.519 1.00 88.12 120 TYR A CA 1
ATOM 962 C C . TYR A 1 120 ? -20.960 -10.934 38.355 1.00 88.12 120 TYR A C 1
ATOM 964 O O . TYR A 1 120 ? -21.537 -11.868 37.803 1.00 88.12 120 TYR A O 1
ATOM 972 N N . LYS A 1 121 ? -20.965 -10.807 39.692 1.00 88.06 121 LYS A N 1
ATOM 973 C CA . LYS A 1 121 ? -21.613 -11.776 40.597 1.00 88.06 121 LYS A CA 1
ATOM 974 C C . LYS A 1 121 ? -23.133 -11.849 40.407 1.00 88.06 121 LYS A C 1
ATOM 976 O O . LYS A 1 121 ? -23.730 -12.898 40.645 1.00 88.06 121 LYS A O 1
ATOM 981 N N . LYS A 1 122 ? -23.779 -10.747 40.016 1.00 87.19 122 LYS A N 1
ATOM 982 C CA . LYS A 1 122 ? -25.208 -10.735 39.660 1.00 87.19 122 LYS A CA 1
ATOM 983 C C . LYS A 1 122 ? -25.447 -11.406 38.305 1.00 87.19 122 LYS A C 1
ATOM 985 O O . LYS A 1 122 ? -26.363 -12.216 38.199 1.00 87.19 122 LYS A O 1
ATOM 990 N N . LEU A 1 123 ? -24.612 -11.113 37.308 1.00 85.44 123 LEU A N 1
ATOM 991 C CA . LEU A 1 123 ? -24.657 -11.726 35.976 1.00 85.44 123 LEU A CA 1
ATOM 992 C C . LEU A 1 123 ? -24.467 -13.244 36.029 1.00 85.44 123 LEU A C 1
ATOM 994 O O . LEU A 1 123 ? -25.255 -13.974 35.435 1.00 85.44 123 LEU A O 1
ATOM 998 N N . SER A 1 124 ? -23.501 -13.731 36.812 1.00 84.75 124 SER A N 1
ATOM 999 C CA . SER A 1 124 ? -23.233 -15.169 36.934 1.00 84.75 124 SER A CA 1
ATOM 1000 C C . SER A 1 124 ? -24.412 -15.956 37.514 1.00 84.75 124 SER A C 1
ATOM 1002 O O . SER A 1 124 ? -24.554 -17.131 37.223 1.00 84.75 124 SER A O 1
ATOM 1004 N N . ARG A 1 125 ? -25.265 -15.321 38.331 1.00 87.19 125 ARG A N 1
ATOM 1005 C CA . ARG A 1 125 ? -26.478 -15.943 38.892 1.00 87.19 125 ARG A CA 1
ATOM 1006 C C . ARG A 1 125 ? -27.657 -15.968 37.919 1.00 87.19 125 ARG A C 1
ATOM 1008 O O . ARG A 1 125 ? -28.586 -16.725 38.151 1.00 87.19 125 ARG A O 1
ATOM 1015 N N . LYS A 1 126 ? -27.659 -15.102 36.900 1.00 81.31 126 LYS A N 1
ATOM 1016 C CA . LYS A 1 126 ? -28.688 -15.067 35.846 1.00 81.31 126 LYS A CA 1
ATOM 1017 C C . LYS A 1 126 ? -28.371 -16.003 34.679 1.00 81.31 126 LYS A C 1
ATOM 1019 O O . LYS A 1 126 ? -29.286 -16.409 33.978 1.00 81.31 126 LYS A O 1
ATOM 1024 N N . LEU A 1 127 ? -27.086 -16.259 34.438 1.00 77.19 127 LEU A N 1
ATOM 1025 C CA . LEU A 1 127 ? -26.580 -17.097 33.345 1.00 77.19 127 LEU A CA 1
ATOM 1026 C C . LEU A 1 127 ? -26.412 -18.576 33.737 1.00 77.19 127 LEU A C 1
ATOM 1028 O O . LEU A 1 127 ? -25.946 -19.365 32.918 1.00 77.19 127 LEU A O 1
ATOM 1032 N N . GLN A 1 128 ? -26.753 -18.927 34.976 1.00 54.38 128 GLN A N 1
ATOM 1033 C CA . GLN A 1 128 ? -26.705 -20.277 35.530 1.00 54.38 128 GLN A CA 1
ATOM 1034 C C . GLN A 1 128 ? -28.124 -20.809 35.700 1.00 54.38 128 GLN A C 1
ATOM 1036 O O . GLN A 1 128 ? -28.313 -22.018 35.455 1.00 54.38 128 GLN A O 1
#

pLDDT: mean 79.69, std 12.4, range [45.66, 96.56]

Sequence (128 aa):
MAEYHYDESGSMAAYFLLTFLLVVLIPLTLSSTSVFSPKQDKNGCPCQECVNHRVKLRPGLFSPRAKRRRVLFILLVGWSFLVFVVYKVATSKIDNKLYNPFEILDISMETSIKDIKSHYKKLSRKLQ

Foldseek 3Di:
DDDDDDDPLCLVVLVVVLVVLCVVLVVLVVVLVVLVDPPPCPPDDPDPVVVVVVVVPPDPPVPSVVVNVVSVVVNVVSVVVSVVSVVVSVPRDPPPPPDDPCVVLVDDPPDDPVVVVVSVVVVVVVVD

Organism: Phanerochaete carnosa (strain HHB-10118-sp) (NCBI:txid650164)

InterPro domains:
  IPR036869 Chaperone J-domain superfamily [SSF46565] (90-127)

Radius of gyration: 30.16 Å; chains: 1; bounding box: 68×32×79 Å